Protein AF-A0A226E5Z2-F1 (afdb_monomer_lite)

Sequence (153 aa):
MYAKSVVVLAFAVFAVVTADDCSKKFKQDDTHIKVSDMCTKTLKISQNDLPQNESDFTKSYDDKCFAKCFMTEMKFLVDSKFDRDAIKKDIVDHVLDADVQKKMIDYTIKCLDDAEKTKITKDNECKVTAKFMYCTMVEEGKLELNCDPPKDE

InterPro domains:
  IPR006170 Pheromone/general odorant binding protein [PF01395] (30-137)
  IPR036728 Pheromone/general odorant binding protein superfamily [G3DSA:1.10.238.20] (25-143)
  IPR036728 Pheromone/general odorant binding protein superfamily [SSF47565] (30-144)

Secondary structure (DSSP, 8-state):
---------TT---S---S-GGGGGB---HHHHHHHHHHHHHHT--GGGS-SSHHHHTTTTTTS-HHHHHHHHTTSEETTEE-HHHHHHHHHHHB--HHHHHHHHHHHHHHHHHHHTSPP-TTTHHHHHHHHHHHHHHHHTT-----PPP---

pLDDT: mean 75.24, std 20.52, range [25.19, 96.12]

Foldseek 3Di:
DDDDDDLPDPLCQDDDDPDWPLCVQWDRDVPSNVQLVVLCVVLVHDPVLPDSDPVSLVPPQLPSLSLVSSCVSLVCADPQAGPLVSVLVVLVVTGRDPVVSVLLNVQLVVLNVVLVVDRGDPVRSSNSSSSSVNSSSVSVVPDPPVMPDPDDD

Organism: Folsomia candida (NCBI:txid158441)

Radius of gyration: 15.84 Å; chains: 1; bounding box: 34×41×38 Å

Structure (mmCIF, N/CA/C/O backbone):
data_AF-A0A226E5Z2-F1
#
_entry.id   AF-A0A226E5Z2-F1
#
loop_
_atom_site.group_PDB
_atom_site.id
_atom_site.type_symbol
_atom_site.label_atom_id
_atom_site.label_alt_id
_atom_site.label_comp_id
_atom_site.label_asym_id
_atom_site.label_entity_id
_atom_site.label_seq_id
_atom_site.pdbx_PDB_ins_code
_atom_site.Cartn_x
_atom_site.Cartn_y
_atom_site.Cartn_z
_atom_site.occupancy
_atom_site.B_iso_or_equiv
_atom_site.auth_seq_id
_atom_site.auth_comp_id
_atom_site.auth_asym_id
_atom_site.auth_atom_id
_atom_site.pd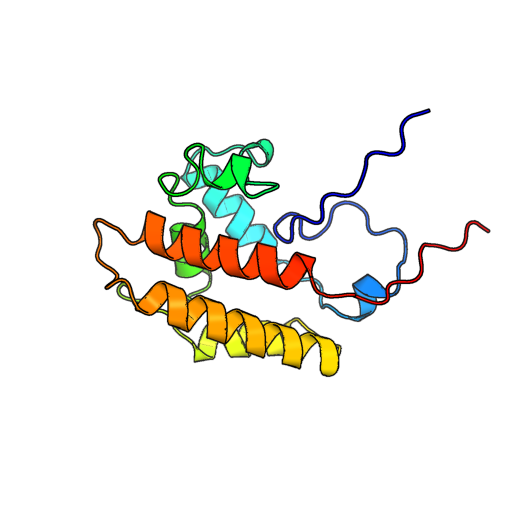bx_PDB_model_num
ATOM 1 N N . MET A 1 1 ? 20.621 28.938 -3.820 1.00 27.41 1 MET A N 1
ATOM 2 C CA . MET A 1 1 ? 19.148 29.000 -3.689 1.00 27.41 1 MET A CA 1
ATOM 3 C C . MET A 1 1 ? 18.640 27.567 -3.621 1.00 27.41 1 MET A C 1
ATOM 5 O O . MET A 1 1 ? 19.224 26.714 -4.269 1.00 27.41 1 MET A O 1
ATOM 9 N N . TYR A 1 2 ? 17.702 27.293 -2.716 1.00 25.19 2 TYR A N 1
ATOM 10 C CA . TYR A 1 2 ? 17.382 25.967 -2.173 1.00 25.19 2 TYR A CA 1
ATOM 11 C C . TYR A 1 2 ? 16.953 24.933 -3.231 1.00 25.19 2 TYR A C 1
ATOM 13 O O . TYR A 1 2 ? 15.887 25.066 -3.820 1.00 25.19 2 TYR A O 1
ATOM 21 N N . ALA A 1 3 ? 17.746 23.870 -3.399 1.00 26.42 3 ALA A N 1
ATOM 22 C CA . ALA A 1 3 ? 17.326 22.632 -4.050 1.00 26.42 3 ALA A CA 1
ATOM 23 C C . ALA A 1 3 ? 16.639 21.744 -2.999 1.00 26.42 3 ALA A C 1
ATOM 25 O O . ALA A 1 3 ? 17.300 21.063 -2.216 1.00 26.42 3 ALA A O 1
ATOM 26 N N . LYS A 1 4 ? 15.310 21.832 -2.911 1.00 26.84 4 LYS A N 1
ATOM 27 C CA . LYS A 1 4 ? 14.461 20.939 -2.108 1.00 26.84 4 LYS A CA 1
ATOM 28 C C . LYS A 1 4 ? 13.134 20.707 -2.829 1.00 26.84 4 LYS A C 1
ATOM 30 O O . LYS A 1 4 ? 12.134 21.314 -2.478 1.00 26.84 4 LYS A O 1
ATOM 35 N N . SER A 1 5 ? 13.176 19.831 -3.820 1.00 27.98 5 SER A N 1
ATOM 36 C CA . SER A 1 5 ? 12.058 19.106 -4.436 1.00 27.98 5 SER A CA 1
ATOM 37 C C . SER A 1 5 ? 12.753 17.885 -5.044 1.00 27.98 5 SER A C 1
ATOM 39 O O . SER A 1 5 ? 13.770 18.059 -5.700 1.00 27.98 5 SER A O 1
ATOM 41 N N . VAL A 1 6 ? 12.429 16.639 -4.729 1.00 27.62 6 VAL A N 1
ATOM 42 C CA . VAL A 1 6 ? 11.176 15.969 -5.062 1.00 27.62 6 VAL A CA 1
ATOM 43 C C . VAL A 1 6 ? 10.980 14.855 -4.033 1.00 27.62 6 VAL A C 1
ATOM 45 O O . VAL A 1 6 ? 11.774 13.919 -3.962 1.00 27.62 6 VAL A O 1
ATOM 48 N N . VAL A 1 7 ? 9.944 14.969 -3.206 1.00 28.30 7 VAL A N 1
ATOM 49 C CA . VAL A 1 7 ? 9.439 13.822 -2.451 1.00 28.30 7 VAL A CA 1
ATOM 50 C C . VAL A 1 7 ? 8.559 13.049 -3.422 1.00 28.30 7 VAL A C 1
ATOM 52 O O . VAL A 1 7 ? 7.498 13.530 -3.818 1.00 28.30 7 VAL A O 1
ATOM 55 N N . VAL A 1 8 ? 9.033 11.881 -3.846 1.00 29.83 8 VAL A N 1
ATOM 56 C CA . VAL A 1 8 ? 8.249 10.921 -4.623 1.00 29.83 8 VAL A CA 1
ATOM 57 C C . VAL A 1 8 ? 7.232 10.297 -3.671 1.00 29.83 8 VAL A C 1
ATOM 59 O O . VAL A 1 8 ? 7.457 9.259 -3.060 1.00 29.83 8 VAL A O 1
ATOM 62 N N . LEU A 1 9 ? 6.111 10.991 -3.499 1.00 33.41 9 LEU A N 1
ATOM 63 C CA . LEU A 1 9 ? 4.853 10.366 -3.134 1.00 33.41 9 LEU A CA 1
ATOM 64 C C . LEU A 1 9 ? 4.335 9.629 -4.367 1.00 33.41 9 LEU A C 1
ATOM 66 O O . LEU A 1 9 ? 3.773 10.261 -5.265 1.00 33.41 9 LEU A O 1
ATOM 70 N N . ALA A 1 10 ? 4.360 8.304 -4.363 1.00 37.38 10 ALA A N 1
ATOM 71 C CA . ALA A 1 10 ? 3.521 7.500 -5.255 1.00 37.38 10 ALA A CA 1
ATOM 72 C C . ALA A 1 10 ? 2.024 7.540 -4.851 1.00 37.38 10 ALA A C 1
ATOM 74 O O . ALA A 1 10 ? 1.299 6.560 -4.949 1.00 37.38 10 ALA A O 1
ATOM 75 N N . PHE A 1 11 ? 1.554 8.703 -4.386 1.00 40.09 11 PHE A N 1
ATOM 76 C CA . PHE A 1 11 ? 0.143 9.087 -4.277 1.00 40.09 11 PHE A CA 1
ATOM 77 C C . PHE A 1 11 ? -0.139 10.450 -4.937 1.00 40.09 11 PHE A C 1
ATOM 79 O O . PHE A 1 11 ? -1.277 10.914 -4.929 1.00 40.09 11 PHE A O 1
ATOM 86 N N . ALA A 1 12 ? 0.873 11.061 -5.567 1.00 32.69 12 ALA A N 1
ATOM 87 C CA . ALA A 1 12 ? 0.731 12.133 -6.544 1.00 32.69 12 ALA A CA 1
ATOM 88 C C . ALA A 1 12 ? 0.943 11.540 -7.943 1.00 32.69 12 ALA A C 1
ATOM 90 O O . ALA A 1 12 ? 1.967 11.742 -8.593 1.00 32.69 12 ALA A O 1
ATOM 91 N N . VAL A 1 13 ? -0.025 10.755 -8.403 1.00 40.22 13 VAL A N 1
ATOM 92 C CA . VAL A 1 13 ? -0.024 10.265 -9.778 1.00 40.22 13 VAL A CA 1
ATOM 93 C C . VAL A 1 13 ? -0.418 11.462 -10.664 1.00 40.22 13 VAL A C 1
ATOM 95 O O . VAL A 1 13 ? -1.586 11.808 -10.792 1.00 40.22 13 VAL A O 1
ATOM 98 N N . PHE A 1 14 ? 0.614 12.123 -11.203 1.00 46.78 14 PHE A N 1
ATOM 99 C CA . PHE A 1 14 ? 0.624 13.182 -12.227 1.00 46.78 14 PHE A CA 1
ATOM 100 C C . PHE A 1 14 ? 0.269 14.621 -11.809 1.00 46.78 14 PHE A C 1
ATOM 102 O O . PHE A 1 14 ? -0.797 15.145 -12.121 1.00 46.78 14 PHE A O 1
ATOM 109 N N . ALA A 1 15 ? 1.257 15.348 -11.283 1.00 32.88 15 ALA A N 1
ATOM 110 C CA . ALA A 1 15 ? 1.360 16.786 -11.534 1.00 32.88 15 ALA A CA 1
ATOM 111 C C . ALA A 1 15 ? 2.731 17.096 -12.156 1.00 32.88 15 ALA A C 1
ATOM 113 O O . ALA A 1 15 ? 3.740 17.164 -11.466 1.00 32.88 15 ALA A O 1
ATOM 114 N N . VAL A 1 16 ? 2.714 17.274 -13.482 1.00 36.47 16 VAL A N 1
ATOM 115 C CA . VAL A 1 16 ? 3.799 17.771 -14.348 1.00 36.47 16 VAL A CA 1
ATOM 116 C C . VAL A 1 16 ? 5.057 16.893 -14.375 1.00 36.47 16 VAL A C 1
ATOM 118 O O . VAL A 1 16 ? 6.094 17.237 -13.820 1.00 36.47 16 VAL A O 1
ATOM 121 N N . VAL A 1 17 ? 4.987 15.778 -15.109 1.00 40.84 17 VAL A N 1
ATOM 122 C CA . VAL A 1 17 ? 6.201 15.114 -15.602 1.00 40.84 17 VAL A CA 1
ATOM 123 C C . VAL A 1 17 ? 6.654 15.864 -16.850 1.00 40.84 17 VAL A C 1
ATOM 125 O O . VAL A 1 17 ? 6.067 15.721 -17.923 1.00 40.84 17 VAL A O 1
ATOM 128 N N . THR A 1 18 ? 7.682 16.694 -16.719 1.00 41.28 18 THR A N 1
ATOM 129 C CA . THR A 1 18 ? 8.471 17.115 -17.876 1.00 41.28 18 THR A CA 1
ATOM 130 C C . THR A 1 18 ? 9.214 15.883 -18.385 1.00 41.28 18 THR A C 1
ATOM 132 O O . THR A 1 18 ? 10.145 15.435 -17.740 1.00 41.28 18 THR A O 1
ATOM 135 N N . ALA A 1 19 ? 8.717 15.291 -19.474 1.00 44.78 19 ALA A N 1
ATOM 136 C CA . ALA A 1 19 ? 9.380 14.326 -20.359 1.00 44.78 19 ALA A CA 1
ATOM 137 C C . ALA A 1 19 ? 10.598 13.547 -19.788 1.00 44.78 19 ALA A C 1
ATOM 139 O O . ALA A 1 19 ? 11.704 13.710 -20.286 1.00 44.78 19 ALA A O 1
ATOM 140 N N . ASP A 1 20 ? 10.389 12.661 -18.806 1.00 52.12 20 ASP A N 1
ATOM 141 C CA . ASP A 1 20 ? 11.453 11.820 -18.227 1.00 52.12 20 ASP A CA 1
ATOM 142 C C . ASP A 1 20 ? 11.230 10.329 -18.521 1.00 52.12 20 ASP A C 1
ATOM 144 O O . ASP A 1 20 ? 10.096 9.835 -18.483 1.00 52.12 20 ASP A O 1
ATOM 148 N N . ASP A 1 21 ? 12.317 9.582 -18.756 1.00 57.28 21 ASP A N 1
ATOM 149 C CA . ASP A 1 21 ? 12.342 8.128 -19.015 1.00 57.28 21 ASP A CA 1
ATOM 150 C C . ASP A 1 21 ? 11.618 7.288 -17.942 1.00 57.28 21 ASP A C 1
ATOM 152 O O . ASP A 1 21 ? 11.172 6.173 -18.216 1.00 57.28 21 ASP A O 1
ATOM 156 N N . CYS A 1 22 ? 11.416 7.840 -16.743 1.00 61.16 22 CYS A N 1
ATOM 157 C CA . CYS A 1 22 ? 10.601 7.251 -15.678 1.00 61.16 22 CYS A CA 1
ATOM 158 C C . CYS A 1 22 ? 9.131 7.062 -16.098 1.00 61.16 22 CYS A C 1
ATOM 160 O O . CYS A 1 22 ? 8.548 6.010 -15.848 1.00 61.16 22 CYS A O 1
ATOM 162 N N . SER A 1 23 ? 8.540 8.034 -16.802 1.00 62.69 23 SER A N 1
ATOM 163 C CA . SER A 1 23 ? 7.147 7.948 -17.274 1.00 62.69 23 SER A CA 1
ATOM 164 C C . SER A 1 23 ? 6.918 6.823 -18.284 1.00 62.69 23 SER A C 1
ATOM 166 O O . SER A 1 23 ? 5.800 6.341 -18.412 1.00 62.69 23 SER A O 1
ATOM 168 N N . LYS A 1 24 ? 7.971 6.351 -18.967 1.00 66.62 24 LYS A N 1
ATOM 169 C CA . LYS A 1 24 ? 7.891 5.226 -19.913 1.00 66.62 24 LYS A CA 1
ATOM 170 C C . LYS A 1 24 ? 7.807 3.868 -19.217 1.00 66.62 24 LYS A C 1
ATOM 172 O O . LYS A 1 24 ? 7.453 2.884 -19.861 1.00 66.62 24 LYS A O 1
ATOM 177 N N . LYS A 1 25 ? 8.144 3.797 -17.926 1.00 69.88 25 LYS A N 1
ATOM 178 C CA . LYS A 1 25 ? 8.113 2.559 -17.133 1.00 69.88 25 LYS A CA 1
ATOM 179 C C . LYS A 1 25 ? 6.738 2.278 -16.529 1.00 69.88 25 LYS A C 1
ATOM 181 O O . LYS A 1 25 ? 6.519 1.170 -16.048 1.00 69.88 25 LYS A O 1
ATOM 186 N N . PHE A 1 26 ? 5.811 3.233 -16.599 1.00 73.81 26 PHE A N 1
ATOM 187 C CA . PHE A 1 26 ? 4.479 3.141 -16.007 1.00 73.81 26 PHE A CA 1
ATOM 188 C C . PHE A 1 26 ? 3.406 3.582 -17.002 1.00 73.81 26 PHE A C 1
ATOM 190 O O . PHE A 1 26 ? 3.635 4.451 -17.841 1.00 73.81 26 PHE A O 1
ATOM 197 N N . LYS A 1 27 ? 2.212 3.000 -16.916 1.00 75.50 27 LYS A N 1
ATOM 198 C CA . LYS A 1 27 ? 1.040 3.521 -17.625 1.00 75.50 27 LYS A CA 1
ATOM 199 C C . LYS A 1 27 ? 0.422 4.668 -16.836 1.00 75.50 27 LYS A C 1
ATOM 201 O O . LYS A 1 27 ? 0.491 4.704 -15.611 1.00 75.50 27 LYS A O 1
ATOM 206 N N . GLN A 1 28 ? -0.234 5.580 -17.547 1.00 72.88 28 GLN A N 1
ATOM 207 C CA . GLN A 1 28 ? -1.145 6.515 -16.902 1.00 72.88 28 GLN A CA 1
ATOM 208 C C . GLN A 1 28 ? -2.296 5.734 -16.261 1.00 72.88 28 GLN A C 1
ATOM 210 O O . GLN A 1 28 ? -2.948 4.931 -16.929 1.00 72.88 28 GLN A O 1
ATOM 215 N N . ASP A 1 29 ? -2.535 5.989 -14.977 1.00 72.56 29 ASP A N 1
ATOM 216 C CA . ASP A 1 29 ? -3.542 5.296 -14.184 1.00 72.56 29 ASP A CA 1
ATOM 217 C C . ASP A 1 29 ? -4.558 6.281 -13.599 1.00 72.56 29 ASP A C 1
ATOM 219 O O . ASP A 1 29 ? -4.496 6.718 -12.447 1.00 72.56 29 ASP A O 1
ATOM 223 N N . ASP A 1 30 ? -5.531 6.637 -14.432 1.00 77.50 30 ASP A N 1
ATOM 224 C CA . ASP A 1 30 ? -6.610 7.541 -14.040 1.00 77.50 30 ASP A CA 1
ATOM 225 C C . ASP A 1 30 ? -7.522 6.940 -12.959 1.00 77.50 30 ASP A C 1
ATOM 227 O O . ASP A 1 30 ? -8.274 7.673 -12.310 1.00 77.50 30 ASP A O 1
ATOM 231 N N . THR A 1 31 ? -7.506 5.616 -12.774 1.00 81.81 31 THR A N 1
ATOM 232 C CA . THR A 1 31 ? -8.341 4.939 -11.775 1.00 81.81 31 THR A CA 1
ATOM 233 C C . THR A 1 31 ? -7.791 5.202 -10.383 1.00 81.81 31 THR A C 1
ATOM 235 O O . THR A 1 31 ? -8.543 5.655 -9.518 1.00 81.81 31 THR A O 1
ATOM 238 N N . HIS A 1 32 ? -6.483 5.030 -10.190 1.00 81.81 32 HIS A N 1
ATOM 239 C CA . HIS A 1 32 ? -5.808 5.332 -8.928 1.00 81.81 32 HIS A CA 1
ATOM 240 C C . HIS A 1 32 ? -6.014 6.789 -8.505 1.00 81.81 32 HIS A C 1
ATOM 242 O O . HIS A 1 32 ? -6.345 7.053 -7.347 1.00 81.81 32 HIS A O 1
ATOM 248 N N . ILE A 1 33 ? -5.902 7.736 -9.444 1.00 80.19 33 ILE A N 1
ATOM 249 C CA . ILE A 1 33 ? -6.136 9.167 -9.180 1.00 80.19 33 ILE A CA 1
ATOM 250 C C . ILE A 1 33 ? -7.569 9.394 -8.697 1.00 80.19 33 ILE A C 1
ATOM 252 O O . ILE A 1 33 ? -7.792 10.009 -7.655 1.00 80.19 33 ILE A O 1
ATOM 256 N N . LYS A 1 34 ? -8.558 8.859 -9.424 1.00 84.81 34 LYS A N 1
ATOM 257 C CA . LYS A 1 34 ? -9.977 9.022 -9.078 1.00 84.81 34 LYS A CA 1
ATOM 258 C C . LYS A 1 34 ? -10.309 8.416 -7.721 1.00 84.81 34 LYS A C 1
ATOM 260 O O . LYS A 1 34 ? -11.056 9.027 -6.958 1.00 84.81 34 LYS A O 1
ATOM 265 N N . VAL A 1 35 ? -9.772 7.238 -7.416 1.00 86.69 35 VAL A N 1
ATOM 266 C CA . VAL A 1 35 ? -9.987 6.569 -6.128 1.00 86.69 35 VAL A CA 1
ATOM 267 C C . VAL A 1 35 ? -9.309 7.340 -4.995 1.00 86.69 35 VAL A C 1
ATOM 269 O O . VAL A 1 35 ? -9.930 7.563 -3.957 1.00 86.69 35 VAL A O 1
ATOM 272 N N . SER A 1 36 ? -8.087 7.833 -5.202 1.00 84.69 36 SER A N 1
ATOM 273 C CA . SER A 1 36 ? -7.391 8.696 -4.238 1.00 84.69 36 SER A CA 1
ATOM 274 C C . SER A 1 36 ? -8.198 9.966 -3.929 1.00 84.69 36 SER A C 1
ATOM 276 O O . SER A 1 36 ? -8.486 10.270 -2.766 1.00 84.69 36 SER A O 1
ATOM 278 N N . ASP A 1 37 ? -8.674 10.664 -4.961 1.00 85.69 37 ASP A N 1
ATOM 279 C CA . ASP A 1 37 ? -9.520 11.853 -4.818 1.00 85.69 37 ASP A CA 1
ATOM 280 C C . ASP A 1 37 ? -10.854 11.547 -4.128 1.00 85.69 37 ASP A C 1
ATOM 282 O O . ASP A 1 37 ? -11.353 12.341 -3.327 1.00 85.69 37 ASP A O 1
ATOM 286 N N . MET A 1 38 ? -11.455 10.395 -4.422 1.00 88.06 38 MET A N 1
ATOM 287 C CA . MET A 1 38 ? -12.681 9.951 -3.766 1.00 88.06 38 MET A CA 1
ATOM 288 C C . MET A 1 38 ? -12.450 9.714 -2.270 1.00 88.06 38 MET A C 1
ATOM 290 O O . MET A 1 38 ? -13.232 10.189 -1.441 1.00 88.06 38 MET A O 1
ATOM 294 N N . CYS A 1 39 ? -11.372 9.018 -1.912 1.00 88.56 39 CYS A N 1
ATOM 295 C CA . CYS A 1 39 ? -11.059 8.679 -0.530 1.00 88.56 39 CYS A CA 1
ATOM 296 C C . CYS A 1 39 ? -10.671 9.906 0.296 1.00 88.56 39 CYS A C 1
ATOM 298 O O . CYS A 1 39 ? -11.165 10.061 1.415 1.00 88.56 39 CYS A O 1
ATOM 300 N N . THR A 1 40 ? -9.869 10.824 -0.252 1.00 87.06 40 THR A N 1
ATOM 301 C CA . THR A 1 40 ? -9.544 12.095 0.423 1.00 87.06 40 THR A CA 1
ATOM 302 C C . THR A 1 40 ? -10.799 12.930 0.685 1.00 87.06 40 THR A C 1
ATOM 304 O O . THR A 1 40 ? -11.004 13.384 1.812 1.00 87.06 40 THR A O 1
ATOM 307 N N . LYS A 1 41 ? -11.703 13.059 -0.299 1.00 88.38 41 LYS A N 1
ATOM 308 C CA . LYS A 1 41 ? -12.987 13.768 -0.136 1.00 88.38 41 LYS A CA 1
ATOM 309 C C . LYS A 1 41 ? -13.897 13.106 0.895 1.00 88.38 41 LYS A C 1
ATOM 311 O O . LYS A 1 41 ? -14.434 13.794 1.762 1.00 88.38 41 LYS A O 1
ATOM 316 N N . THR A 1 42 ? -14.058 11.786 0.823 1.00 89.50 42 THR A N 1
ATOM 317 C CA . THR A 1 42 ? -14.934 11.019 1.727 1.00 89.50 42 THR A CA 1
ATOM 318 C C . THR A 1 42 ? -14.474 11.132 3.175 1.00 89.50 42 THR A C 1
ATOM 320 O O . THR A 1 42 ? -15.287 11.329 4.078 1.00 89.50 42 THR A O 1
ATOM 323 N N . LEU A 1 43 ? -13.162 11.069 3.395 1.00 87.62 43 LEU A N 1
ATOM 324 C CA . LEU A 1 43 ? -12.558 11.113 4.723 1.00 87.62 43 LEU A CA 1
ATOM 325 C C . LEU A 1 43 ? -12.233 12.540 5.188 1.00 87.62 43 LEU A C 1
ATOM 327 O O . LEU A 1 43 ? -11.788 12.724 6.318 1.00 87.62 43 LEU A O 1
ATOM 331 N N . LYS A 1 44 ? -12.484 13.553 4.344 1.00 88.00 44 LYS A N 1
ATOM 332 C CA . LYS A 1 44 ? -12.174 14.971 4.593 1.00 88.00 44 LYS A CA 1
ATOM 333 C C . LYS A 1 44 ? -10.701 15.196 4.958 1.00 88.00 44 LYS A C 1
ATOM 335 O O . LYS A 1 44 ? -10.387 15.981 5.851 1.00 88.00 44 LYS A O 1
ATOM 340 N N . ILE A 1 45 ? -9.812 14.493 4.262 1.00 81.06 45 ILE A N 1
ATOM 341 C CA . ILE A 1 45 ? -8.358 14.570 4.427 1.00 81.06 45 ILE A CA 1
ATOM 342 C C . ILE A 1 45 ? -7.803 15.487 3.338 1.00 81.06 45 ILE A C 1
ATOM 344 O O . ILE A 1 45 ? -8.203 15.381 2.177 1.00 81.06 45 ILE A O 1
ATOM 348 N N . SER A 1 46 ? -6.880 16.382 3.689 1.00 75.06 46 SER A N 1
ATOM 349 C CA . SER A 1 46 ? -6.146 17.158 2.688 1.00 75.06 46 SER A CA 1
ATOM 350 C C . SER A 1 46 ? -5.081 16.286 2.024 1.00 75.06 46 SER A C 1
ATOM 352 O O . SER A 1 46 ? -4.452 15.475 2.695 1.00 75.06 46 SER A O 1
ATOM 354 N N . GLN A 1 47 ? -4.787 16.482 0.736 1.00 67.31 47 GLN A N 1
ATOM 355 C CA . GLN A 1 47 ? -3.639 15.803 0.111 1.00 67.31 47 GLN A CA 1
ATOM 356 C C . GLN A 1 47 ? -2.315 16.112 0.837 1.00 67.31 47 GLN A C 1
ATOM 358 O O . GLN A 1 47 ? -1.430 15.265 0.896 1.00 67.31 47 GLN A O 1
ATOM 363 N N . ASN A 1 48 ? -2.215 17.282 1.478 1.00 66.94 48 ASN A N 1
ATOM 364 C CA . ASN A 1 48 ? -1.057 17.667 2.293 1.00 66.94 48 ASN A CA 1
ATOM 365 C C . ASN A 1 48 ? -0.923 16.854 3.591 1.00 66.94 48 ASN A C 1
ATOM 367 O O . ASN A 1 48 ? 0.119 16.905 4.237 1.00 66.94 48 ASN A O 1
ATOM 371 N N . ASP A 1 49 ? -1.971 16.130 3.985 1.00 68.69 49 ASP A N 1
ATOM 372 C CA . ASP A 1 49 ? -1.970 15.255 5.155 1.00 68.69 49 ASP A CA 1
ATOM 373 C C . ASP A 1 49 ? -1.550 13.816 4.817 1.00 68.69 49 ASP A C 1
ATOM 375 O O . ASP A 1 49 ? -1.511 12.967 5.715 1.00 68.69 49 ASP A O 1
ATOM 379 N N . LEU A 1 50 ? -1.297 13.517 3.537 1.00 68.62 50 LEU A N 1
ATOM 380 C CA . LEU A 1 50 ? -0.747 12.233 3.119 1.00 68.62 50 LEU A CA 1
ATOM 381 C C . LEU A 1 50 ? 0.728 12.161 3.553 1.00 68.62 50 LEU A C 1
ATOM 383 O O . LEU A 1 50 ? 1.476 13.125 3.355 1.00 68.62 50 LEU A O 1
ATOM 387 N N . PRO A 1 51 ? 1.164 11.046 4.158 1.00 66.19 51 PRO A N 1
ATOM 388 C CA . PRO A 1 51 ? 2.477 10.929 4.763 1.00 66.19 51 PRO A CA 1
ATOM 389 C C . PRO A 1 51 ? 3.549 10.976 3.682 1.00 66.19 51 PRO A C 1
ATOM 391 O O . PRO A 1 51 ? 3.533 10.187 2.746 1.00 66.19 51 PRO A O 1
ATOM 394 N N . GLN A 1 52 ? 4.498 11.892 3.843 1.00 66.31 52 GLN A N 1
ATOM 395 C CA . GLN A 1 52 ? 5.637 12.055 2.937 1.00 66.31 52 GLN A CA 1
ATOM 396 C C . GLN A 1 52 ? 6.833 11.191 3.356 1.00 66.31 52 GLN A C 1
ATOM 398 O O . GLN A 1 52 ? 7.780 11.004 2.599 1.00 66.31 52 GLN A O 1
ATOM 403 N N . ASN A 1 53 ? 6.842 10.755 4.617 1.00 63.56 53 ASN A N 1
ATOM 404 C CA . ASN A 1 53 ? 7.943 10.059 5.271 1.00 63.56 53 ASN A CA 1
ATOM 405 C C . ASN A 1 53 ? 7.444 9.277 6.506 1.00 63.56 53 ASN A C 1
ATOM 407 O O . ASN A 1 53 ? 6.276 9.357 6.893 1.00 63.56 53 ASN A O 1
ATOM 411 N N . GLU A 1 54 ? 8.358 8.553 7.158 1.00 63.81 54 GLU A N 1
ATOM 412 C CA . GLU A 1 54 ? 8.102 7.763 8.375 1.00 63.81 54 GLU A CA 1
ATOM 413 C C . GLU A 1 54 ? 7.522 8.567 9.543 1.00 63.81 54 GLU A C 1
ATOM 415 O O . GLU A 1 54 ? 6.636 8.105 10.272 1.00 63.81 54 GLU A O 1
ATOM 420 N N . SER A 1 55 ? 8.022 9.789 9.738 1.00 67.19 55 SER A N 1
ATOM 421 C CA . SER A 1 55 ? 7.595 10.645 10.842 1.00 67.19 55 SER A CA 1
ATOM 422 C C . SER A 1 55 ? 6.159 11.120 10.649 1.00 67.19 55 SER A C 1
ATOM 424 O O . SER A 1 55 ? 5.425 11.227 11.627 1.00 67.19 55 SER A O 1
ATOM 426 N N . ASP A 1 56 ? 5.740 11.367 9.409 1.00 66.62 56 ASP A N 1
ATOM 427 C CA . ASP A 1 56 ? 4.371 11.785 9.099 1.00 66.62 56 ASP A CA 1
ATOM 428 C C . ASP A 1 56 ? 3.390 10.620 9.246 1.00 66.62 56 ASP A C 1
ATOM 430 O O . ASP A 1 56 ? 2.288 10.792 9.768 1.00 66.62 56 ASP A O 1
ATOM 434 N N . PHE A 1 57 ? 3.817 9.411 8.871 1.00 65.19 57 PHE A N 1
ATOM 435 C CA . PHE A 1 57 ? 3.017 8.199 9.026 1.00 65.19 57 PHE A CA 1
ATOM 436 C C . PHE A 1 57 ? 2.675 7.906 10.498 1.00 65.19 57 PHE A C 1
ATOM 438 O O . PHE A 1 57 ? 1.527 7.620 10.843 1.00 65.19 57 PHE A O 1
ATOM 445 N N . THR A 1 58 ? 3.662 8.034 11.387 1.00 59.50 58 THR A N 1
ATOM 446 C CA . THR A 1 58 ? 3.538 7.730 12.827 1.00 59.50 58 THR A CA 1
ATOM 447 C C . THR A 1 58 ? 2.804 8.806 13.640 1.00 59.50 58 THR A C 1
ATOM 449 O O . THR A 1 58 ? 2.462 8.570 14.798 1.00 59.50 58 THR A O 1
ATOM 452 N N . LYS A 1 59 ? 2.516 9.973 13.048 1.00 62.75 59 LYS A N 1
ATOM 453 C CA . LYS A 1 59 ? 1.890 11.138 13.701 1.00 62.75 59 LYS A CA 1
ATOM 454 C C . LYS A 1 59 ? 0.364 11.236 13.548 1.00 62.75 59 LYS A C 1
ATOM 456 O O . LYS A 1 59 ? -0.159 12.330 13.752 1.00 62.75 59 LYS A O 1
ATOM 461 N N . SER A 1 60 ? -0.349 10.132 13.279 1.00 59.66 60 SER A N 1
ATOM 462 C CA . SER A 1 60 ? -1.830 9.998 13.141 1.00 59.66 60 SER A CA 1
ATOM 463 C C . SER A 1 60 ? -2.352 9.749 11.715 1.00 59.66 60 SER A C 1
ATOM 465 O O . SER A 1 60 ? -3.462 10.174 11.387 1.00 59.66 60 SER A O 1
ATOM 467 N N . TYR A 1 61 ? -1.588 9.094 10.834 1.00 62.41 61 TYR A N 1
ATOM 468 C CA . TYR A 1 61 ? -2.104 8.689 9.518 1.00 62.41 61 TYR A CA 1
ATOM 469 C C . TYR A 1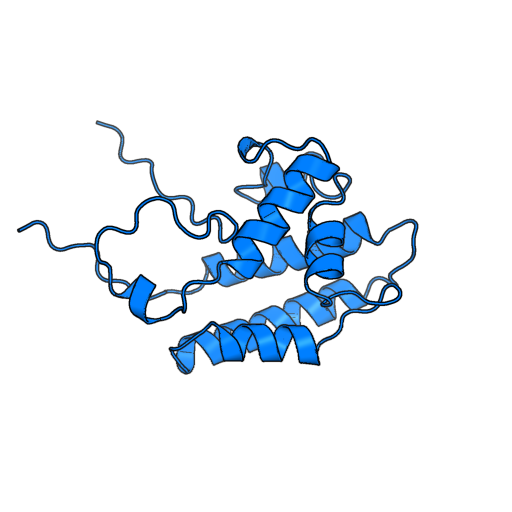 61 ? -2.747 7.292 9.521 1.00 62.41 61 TYR A C 1
ATOM 471 O O . TYR A 1 61 ? -3.678 7.038 8.755 1.00 62.41 61 TYR A O 1
ATOM 479 N N . ASP A 1 62 ? -2.308 6.399 10.409 1.00 61.38 62 ASP A N 1
ATOM 480 C CA . ASP A 1 62 ? -2.827 5.032 10.521 1.00 61.38 62 ASP A CA 1
ATOM 481 C C . ASP A 1 62 ? -4.316 4.964 10.894 1.00 61.38 62 ASP A C 1
ATOM 483 O O . ASP A 1 62 ? -5.023 4.053 10.459 1.00 61.38 62 ASP A O 1
ATOM 487 N N . ASP A 1 63 ? -4.810 5.981 11.596 1.00 61.50 63 ASP A N 1
ATOM 488 C CA . ASP A 1 63 ? -6.206 6.078 12.031 1.00 61.50 63 ASP A CA 1
ATOM 489 C C . ASP A 1 63 ? -7.109 6.863 11.063 1.00 61.50 63 ASP A C 1
ATOM 491 O O . ASP A 1 63 ? -8.327 6.902 11.232 1.00 61.50 63 ASP A O 1
ATOM 495 N N . LYS A 1 64 ? -6.552 7.466 10.003 1.00 74.12 64 LYS A N 1
ATOM 496 C CA . LYS A 1 64 ? -7.336 8.241 9.022 1.00 74.12 64 LYS A CA 1
ATOM 497 C C . LYS A 1 64 ? -8.089 7.372 8.013 1.00 74.12 64 LYS A C 1
ATOM 499 O O . LYS A 1 64 ? -8.875 7.896 7.232 1.00 74.12 64 LYS A O 1
ATOM 504 N N . CYS A 1 65 ? -7.862 6.057 8.003 1.00 88.12 65 CYS A N 1
ATOM 505 C CA . CYS A 1 65 ? -8.544 5.086 7.139 1.00 88.12 65 CYS A CA 1
ATOM 506 C C . CYS A 1 65 ? -8.421 5.322 5.619 1.00 88.12 65 CYS A C 1
ATOM 508 O O . CYS A 1 65 ? -9.089 4.627 4.851 1.00 88.12 65 CYS A O 1
ATOM 510 N N . PHE A 1 66 ? -7.550 6.232 5.158 1.00 88.31 66 PHE A N 1
ATOM 511 C CA . PHE A 1 66 ? -7.334 6.472 3.725 1.00 88.31 66 PHE A CA 1
ATOM 512 C C . PHE A 1 66 ? -6.874 5.205 3.014 1.00 88.31 66 PHE A C 1
ATOM 514 O O . PHE A 1 66 ? -7.473 4.813 2.017 1.00 88.31 66 PHE A O 1
ATOM 521 N N . ALA A 1 67 ? -5.877 4.518 3.576 1.00 88.81 67 ALA A N 1
ATOM 522 C CA . ALA A 1 67 ? -5.376 3.278 3.004 1.00 88.81 67 ALA A CA 1
ATOM 523 C C . ALA A 1 67 ? -6.453 2.203 2.896 1.00 88.81 67 ALA A C 1
ATOM 525 O O . ALA A 1 67 ? -6.574 1.559 1.859 1.00 88.81 67 ALA A O 1
ATOM 526 N N . LYS A 1 68 ? -7.299 2.065 3.918 1.00 92.31 68 LYS A N 1
ATOM 527 C CA . LYS A 1 68 ? -8.423 1.133 3.870 1.00 92.31 68 LYS A CA 1
ATOM 528 C C . LYS A 1 68 ? -9.429 1.511 2.788 1.00 92.31 68 LYS A C 1
ATOM 530 O O . LYS A 1 68 ? -9.870 0.627 2.060 1.00 92.31 68 LYS A O 1
ATOM 535 N N . CYS A 1 69 ? -9.785 2.792 2.674 1.00 92.00 69 CYS A N 1
ATOM 536 C CA . CYS A 1 69 ? -10.674 3.273 1.617 1.00 92.00 69 CYS A CA 1
ATOM 537 C C . CYS A 1 69 ? -10.100 2.929 0.240 1.00 92.00 69 CYS A C 1
ATOM 539 O O . CYS A 1 69 ? -10.741 2.220 -0.528 1.00 92.00 69 CYS A O 1
ATOM 541 N N . PHE A 1 70 ? -8.852 3.323 -0.008 1.00 91.25 70 PHE A N 1
ATOM 542 C CA . PHE A 1 70 ? -8.170 3.097 -1.274 1.00 91.25 70 PHE A CA 1
ATOM 543 C C . PHE A 1 70 ? -8.139 1.609 -1.650 1.00 91.25 70 PHE A C 1
ATOM 545 O O . PHE A 1 70 ? -8.586 1.224 -2.726 1.00 91.25 70 PHE A O 1
ATOM 552 N N . MET A 1 71 ? -7.694 0.753 -0.726 1.00 92.81 71 MET A N 1
ATOM 553 C CA . MET A 1 71 ? -7.602 -0.693 -0.952 1.00 92.81 71 MET A CA 1
ATOM 554 C C . MET A 1 71 ? -8.976 -1.337 -1.172 1.00 92.81 71 MET A C 1
ATOM 556 O O . MET A 1 71 ? -9.087 -2.286 -1.940 1.00 92.81 71 MET A O 1
ATOM 560 N N . THR A 1 72 ? -10.030 -0.836 -0.524 1.00 94.56 72 THR A N 1
ATOM 561 C CA . THR A 1 72 ? -11.395 -1.356 -0.713 1.00 94.56 72 THR A CA 1
ATOM 562 C C . THR A 1 72 ? -11.936 -0.982 -2.093 1.00 94.56 72 THR A C 1
ATOM 564 O O . THR A 1 72 ? -12.439 -1.845 -2.808 1.00 94.56 72 THR A O 1
ATOM 567 N N . GLU A 1 73 ? -11.790 0.281 -2.497 1.00 94.25 73 GLU A N 1
ATOM 568 C CA . GLU A 1 73 ? -12.276 0.782 -3.791 1.00 94.25 73 GLU A CA 1
ATOM 569 C C . GLU A 1 73 ? -11.516 0.164 -4.975 1.00 94.25 73 GLU A C 1
ATOM 571 O O . GLU A 1 73 ? -12.116 -0.177 -5.995 1.00 94.25 73 GLU A O 1
ATOM 576 N N . MET A 1 74 ? -10.214 -0.085 -4.809 1.00 89.94 74 MET A N 1
ATOM 577 C CA . MET A 1 74 ? -9.397 -0.832 -5.773 1.00 89.94 74 MET A CA 1
ATOM 578 C C . MET A 1 74 ? -9.640 -2.349 -5.737 1.00 89.94 74 MET A C 1
ATOM 580 O O . MET A 1 74 ? -9.094 -3.080 -6.559 1.00 89.94 74 MET A O 1
ATOM 584 N N . LYS A 1 75 ? -10.471 -2.842 -4.806 1.00 94.88 75 LYS A N 1
ATOM 585 C CA . LYS A 1 75 ? -10.738 -4.273 -4.555 1.00 94.88 75 LYS A CA 1
ATOM 586 C C . LYS A 1 75 ? -9.505 -5.082 -4.143 1.00 94.88 75 LYS A C 1
ATOM 588 O O . LYS A 1 75 ? -9.489 -6.300 -4.264 1.00 94.88 75 LYS A O 1
ATOM 593 N N . PHE A 1 76 ? -8.493 -4.414 -3.607 1.00 94.25 76 PHE A N 1
ATOM 594 C CA . PHE A 1 76 ? -7.317 -5.033 -2.998 1.00 94.25 76 PHE A CA 1
ATOM 595 C C . PHE A 1 76 ? -7.591 -5.526 -1.580 1.00 94.25 76 PHE A C 1
ATOM 597 O O . PHE A 1 76 ? -6.842 -6.351 -1.070 1.00 94.25 76 PHE A O 1
ATOM 604 N N . LEU A 1 77 ? -8.649 -5.031 -0.935 1.00 95.25 77 LEU A N 1
ATOM 605 C CA . LEU A 1 77 ? -9.130 -5.506 0.356 1.00 95.25 77 LEU A CA 1
ATOM 606 C C . LEU A 1 77 ? -10.619 -5.856 0.252 1.00 95.25 77 LEU A C 1
ATOM 608 O O . LEU A 1 77 ? -11.453 -4.973 0.061 1.00 95.25 77 LEU A O 1
ATOM 612 N N . VAL A 1 78 ? -10.957 -7.133 0.428 1.00 94.00 78 VAL A N 1
ATOM 613 C CA . VAL A 1 78 ? -12.337 -7.645 0.400 1.00 94.00 78 VAL A CA 1
ATOM 614 C C . VAL A 1 78 ? -12.575 -8.470 1.657 1.00 94.00 78 VAL A C 1
ATOM 616 O O . VAL A 1 78 ? -11.762 -9.321 2.005 1.00 94.00 78 VAL A O 1
ATOM 619 N N . ASP A 1 79 ? -13.662 -8.193 2.380 1.00 92.44 79 ASP A N 1
ATOM 620 C CA . ASP A 1 79 ? -14.004 -8.877 3.638 1.00 92.44 79 ASP A CA 1
ATOM 621 C C . ASP A 1 79 ? -12.834 -8.946 4.640 1.00 92.44 79 ASP A C 1
ATOM 623 O O . ASP A 1 79 ? -12.565 -9.979 5.260 1.00 92.44 79 ASP A O 1
ATOM 627 N N . SER A 1 80 ? -12.117 -7.823 4.778 1.00 91.94 80 SER A N 1
ATOM 628 C CA . SER A 1 80 ? -10.925 -7.690 5.627 1.00 91.94 80 SER A CA 1
ATOM 629 C C . SER A 1 80 ? -9.805 -8.683 5.269 1.00 91.94 80 SER A C 1
ATOM 631 O O . SER A 1 80 ? -9.054 -9.121 6.138 1.00 91.94 80 SER A O 1
ATOM 633 N N . LYS A 1 81 ? -9.671 -9.051 3.993 1.00 94.50 81 LYS A N 1
ATOM 634 C CA . LYS A 1 81 ? -8.566 -9.863 3.470 1.00 94.50 81 LYS A CA 1
ATOM 635 C C . LYS A 1 81 ? -7.960 -9.193 2.252 1.00 94.50 81 LYS A C 1
ATOM 637 O O . LYS A 1 81 ? -8.695 -8.662 1.421 1.00 94.50 81 LYS A O 1
ATOM 642 N N . PHE A 1 82 ? -6.635 -9.220 2.153 1.00 95.00 82 PHE A N 1
ATOM 643 C CA . PHE A 1 82 ? -5.965 -8.726 0.962 1.00 95.00 82 PHE A CA 1
ATOM 644 C C . PHE A 1 82 ? -6.182 -9.690 -0.206 1.00 95.00 82 PHE A C 1
ATOM 646 O O . PHE A 1 82 ? -5.973 -10.898 -0.077 1.00 95.00 82 PHE A O 1
ATOM 653 N N . ASP A 1 83 ? -6.581 -9.148 -1.349 1.00 96.12 83 ASP A N 1
ATOM 654 C CA . ASP A 1 83 ? -6.616 -9.871 -2.612 1.00 96.12 83 ASP A CA 1
ATOM 655 C C . ASP A 1 83 ? -5.244 -9.740 -3.284 1.00 96.12 83 ASP A C 1
ATOM 657 O O . ASP A 1 83 ? -4.949 -8.791 -4.016 1.00 96.12 83 ASP A O 1
ATOM 661 N N . ARG A 1 84 ? -4.368 -10.698 -2.969 1.00 94.94 84 ARG A N 1
ATOM 662 C CA . ARG A 1 84 ? -2.987 -10.736 -3.468 1.00 94.94 84 ARG A CA 1
ATOM 663 C C . ARG A 1 84 ? -2.925 -10.796 -4.992 1.00 94.94 84 ARG A C 1
ATOM 665 O O . ARG A 1 84 ? -2.021 -10.207 -5.585 1.00 94.94 84 ARG A O 1
ATOM 672 N N . ASP A 1 85 ? -3.870 -11.496 -5.615 1.00 94.81 85 ASP A N 1
ATOM 673 C CA . ASP A 1 85 ? -3.910 -11.653 -7.064 1.00 94.81 85 ASP A CA 1
ATOM 674 C C . ASP A 1 85 ? -4.348 -10.352 -7.733 1.00 94.81 85 ASP A C 1
ATOM 676 O O . ASP A 1 85 ? -3.731 -9.952 -8.722 1.00 94.81 85 ASP A O 1
ATOM 680 N N . ALA A 1 86 ? -5.334 -9.647 -7.169 1.00 94.06 86 ALA A N 1
ATOM 681 C CA . ALA A 1 86 ? -5.733 -8.323 -7.644 1.00 94.06 86 ALA A CA 1
ATOM 682 C C . ALA A 1 86 ? -4.581 -7.313 -7.548 1.00 94.06 86 ALA A C 1
ATOM 684 O O . ALA A 1 86 ? -4.295 -6.632 -8.529 1.00 94.06 86 ALA A O 1
ATOM 685 N N . ILE A 1 87 ? -3.868 -7.274 -6.418 1.00 92.56 87 ILE A N 1
ATOM 686 C CA . ILE A 1 87 ? -2.711 -6.383 -6.220 1.00 92.56 87 ILE A CA 1
ATOM 687 C C . ILE A 1 87 ? -1.595 -6.705 -7.221 1.00 92.56 87 ILE A C 1
ATOM 689 O O . ILE A 1 87 ? -1.054 -5.820 -7.878 1.00 92.56 87 ILE A O 1
ATOM 693 N N . LYS A 1 88 ? -1.244 -7.985 -7.378 1.00 91.31 88 LYS A N 1
ATOM 694 C CA . LYS A 1 88 ? -0.204 -8.393 -8.330 1.00 91.31 88 LYS A CA 1
ATOM 695 C C . LYS A 1 88 ? -0.603 -8.072 -9.767 1.00 91.31 88 LYS A C 1
ATOM 697 O O . LYS A 1 88 ? 0.234 -7.622 -10.548 1.00 91.31 88 LYS A O 1
ATOM 702 N N . LYS A 1 89 ? -1.861 -8.331 -10.124 1.00 92.12 89 LYS A N 1
ATOM 703 C CA . LYS A 1 89 ? -2.408 -8.019 -11.444 1.00 92.12 89 LYS A CA 1
ATOM 704 C C . LYS A 1 89 ? -2.348 -6.522 -11.720 1.00 92.12 89 LYS A C 1
ATOM 706 O O . LYS A 1 89 ? -1.966 -6.147 -12.819 1.00 92.12 89 LYS A O 1
ATOM 711 N N . ASP A 1 90 ? -2.656 -5.697 -10.732 1.00 89.44 90 ASP A N 1
ATOM 712 C CA . ASP A 1 90 ? -2.586 -4.249 -10.864 1.00 89.44 90 ASP A CA 1
ATOM 713 C C . ASP A 1 90 ? -1.166 -3.753 -11.178 1.00 89.44 90 ASP A C 1
ATOM 715 O O . ASP A 1 90 ? -0.969 -3.027 -12.153 1.00 89.44 90 ASP A O 1
ATOM 719 N N . ILE A 1 91 ? -0.158 -4.259 -10.457 1.00 89.31 91 ILE A N 1
ATOM 720 C CA . ILE A 1 91 ? 1.256 -3.975 -10.754 1.00 89.31 91 ILE A CA 1
ATOM 721 C C . ILE A 1 91 ? 1.596 -4.398 -12.190 1.00 89.31 91 ILE A C 1
ATOM 723 O O . ILE A 1 91 ? 2.273 -3.677 -12.915 1.00 89.31 91 ILE A O 1
ATOM 727 N N . VAL A 1 92 ? 1.121 -5.565 -12.632 1.00 89.06 92 VAL A N 1
ATOM 728 C CA . VAL A 1 92 ? 1.367 -6.057 -13.997 1.00 89.06 92 VAL A CA 1
ATOM 729 C C . VAL A 1 92 ? 0.694 -5.201 -15.062 1.00 89.06 92 VAL A C 1
ATOM 731 O O . VAL A 1 92 ? 1.258 -4.996 -16.137 1.00 89.06 92 VAL A O 1
ATOM 734 N N . ASP A 1 93 ? -0.506 -4.712 -14.783 1.00 87.25 93 ASP A N 1
ATOM 735 C CA . ASP A 1 93 ? -1.279 -3.937 -15.739 1.00 87.25 93 ASP A CA 1
ATOM 736 C C . ASP A 1 93 ? -0.720 -2.510 -15.885 1.00 87.25 93 ASP A C 1
ATOM 738 O O . ASP A 1 93 ? -0.832 -1.948 -16.982 1.00 87.25 93 ASP A O 1
ATOM 742 N N . HIS A 1 94 ? -0.057 -1.961 -14.858 1.00 84.31 94 HIS A N 1
ATOM 743 C CA . HIS A 1 94 ? 0.407 -0.566 -14.827 1.00 84.31 94 HIS A CA 1
ATOM 744 C C . HIS A 1 94 ? 1.926 -0.367 -14.889 1.00 84.31 94 HIS A C 1
ATOM 746 O O . HIS A 1 94 ? 2.362 0.722 -15.262 1.00 84.31 94 HIS A O 1
ATOM 752 N N . VAL A 1 95 ? 2.742 -1.387 -14.617 1.00 83.38 95 VAL A N 1
ATOM 753 C CA . VAL A 1 95 ? 4.209 -1.307 -14.723 1.00 83.38 95 VAL A CA 1
ATOM 754 C C . VAL A 1 95 ? 4.672 -1.978 -16.013 1.00 83.38 95 VAL A C 1
ATOM 756 O O . VAL A 1 95 ? 4.457 -3.167 -16.230 1.00 83.38 95 VAL A O 1
ATOM 759 N N . LEU A 1 96 ? 5.298 -1.196 -16.890 1.00 82.94 96 LEU A N 1
ATOM 760 C CA . LEU A 1 96 ? 5.722 -1.612 -18.231 1.00 82.94 96 LEU A CA 1
ATOM 761 C C . L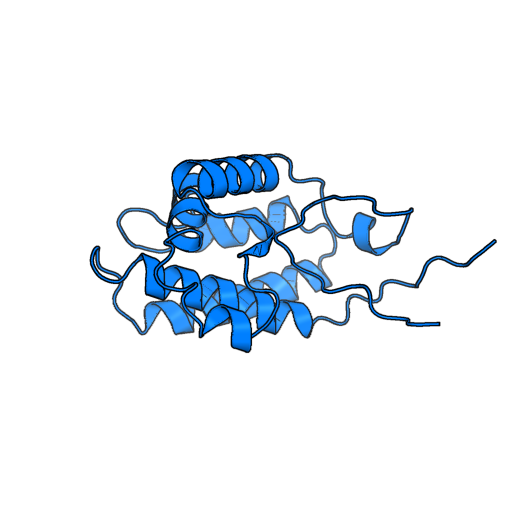EU A 1 96 ? 7.115 -2.246 -18.247 1.00 82.94 96 LEU A C 1
ATOM 763 O O . LEU A 1 96 ? 7.405 -3.091 -19.093 1.00 82.94 96 LEU A O 1
ATOM 767 N N . ASP A 1 97 ? 7.985 -1.817 -17.337 1.00 85.38 97 ASP A N 1
ATOM 768 C CA . ASP A 1 97 ? 9.347 -2.328 -17.220 1.00 85.38 97 ASP A CA 1
ATOM 769 C C . ASP A 1 97 ? 9.358 -3.621 -16.396 1.00 85.38 97 ASP A C 1
ATOM 771 O O . ASP A 1 97 ? 8.957 -3.625 -15.234 1.00 85.38 97 ASP A O 1
ATOM 775 N N . ALA A 1 98 ? 9.819 -4.723 -16.993 1.00 86.94 98 ALA A N 1
ATOM 776 C CA . ALA A 1 98 ? 9.774 -6.047 -16.373 1.00 86.94 98 ALA A CA 1
ATOM 777 C C . ALA A 1 98 ? 10.655 -6.170 -15.114 1.00 86.94 98 ALA A C 1
ATOM 779 O O . ALA A 1 98 ? 10.294 -6.888 -14.175 1.00 86.94 98 ALA A O 1
ATOM 780 N N . ASP A 1 99 ? 11.791 -5.469 -15.065 1.00 87.31 99 ASP A N 1
ATOM 781 C CA . ASP A 1 99 ? 12.688 -5.499 -13.908 1.00 87.31 99 ASP A CA 1
ATOM 782 C C . ASP A 1 99 ? 12.099 -4.688 -12.753 1.00 87.31 99 ASP A C 1
ATOM 784 O O . ASP A 1 99 ? 12.136 -5.128 -11.599 1.00 87.31 99 ASP A O 1
ATOM 788 N N . VAL A 1 100 ? 11.506 -3.529 -13.050 1.00 84.75 100 VAL A N 1
ATOM 789 C CA . VAL A 1 100 ? 10.767 -2.729 -12.062 1.00 84.75 100 VAL A CA 1
ATOM 790 C C . VAL A 1 100 ? 9.545 -3.493 -11.571 1.00 84.75 100 VAL A C 1
ATOM 792 O O . VAL A 1 100 ? 9.367 -3.633 -10.365 1.00 84.75 100 VAL A O 1
ATOM 795 N N . GLN A 1 101 ? 8.756 -4.067 -12.475 1.00 86.44 101 GLN A N 1
ATOM 796 C CA . GLN A 1 101 ? 7.576 -4.867 -12.159 1.00 86.44 101 GLN A CA 1
ATOM 797 C C . GLN A 1 101 ? 7.915 -6.015 -11.205 1.00 86.44 101 GLN A C 1
ATOM 799 O O . GLN A 1 101 ? 7.234 -6.200 -10.197 1.00 86.44 101 GLN A O 1
ATOM 804 N N . LYS A 1 102 ? 8.989 -6.7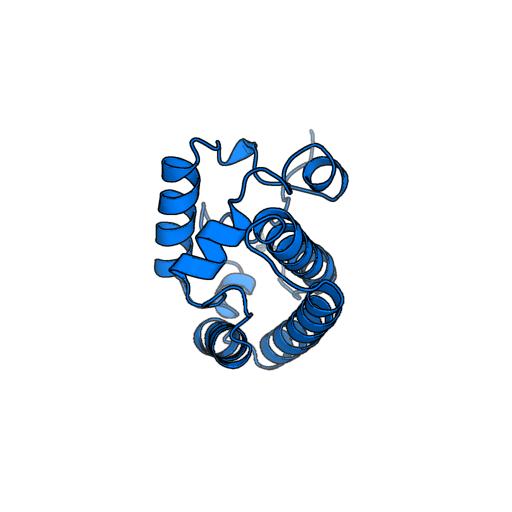67 -11.480 1.00 90.38 102 LYS A N 1
ATOM 805 C CA . LYS A 1 102 ? 9.444 -7.850 -10.601 1.00 90.38 102 LYS A CA 1
ATOM 806 C C . LYS A 1 102 ? 9.792 -7.331 -9.207 1.00 90.38 102 LYS A C 1
ATOM 808 O O . LYS A 1 102 ? 9.301 -7.879 -8.225 1.00 90.38 102 LYS A O 1
ATOM 813 N N . LYS A 1 103 ? 10.588 -6.261 -9.112 1.00 89.81 103 LYS A N 1
ATOM 814 C CA . LYS A 1 103 ? 10.957 -5.664 -7.818 1.00 89.81 103 LYS A CA 1
ATOM 815 C C . LYS A 1 103 ? 9.729 -5.158 -7.056 1.00 89.81 103 LYS A C 1
ATOM 817 O O . LYS A 1 103 ? 9.649 -5.371 -5.848 1.00 89.81 103 LYS A O 1
ATOM 822 N N . MET A 1 104 ? 8.774 -4.544 -7.759 1.00 89.62 104 MET A N 1
ATOM 823 C CA . MET A 1 104 ? 7.513 -4.077 -7.183 1.00 89.62 104 MET A CA 1
ATOM 824 C C . MET A 1 104 ? 6.670 -5.215 -6.629 1.00 89.62 104 MET A C 1
ATOM 826 O O . MET A 1 104 ? 6.198 -5.126 -5.496 1.00 89.62 104 MET A O 1
ATOM 830 N N . ILE A 1 105 ? 6.538 -6.316 -7.369 1.00 90.69 105 ILE A N 1
ATOM 831 C CA . ILE A 1 105 ? 5.864 -7.521 -6.877 1.00 90.69 105 ILE A CA 1
ATOM 832 C C . ILE A 1 105 ? 6.589 -8.063 -5.641 1.00 90.69 105 ILE A C 1
ATOM 834 O O . ILE A 1 105 ? 5.941 -8.308 -4.626 1.00 90.69 105 ILE A O 1
ATOM 838 N N . ASP A 1 106 ? 7.914 -8.206 -5.691 1.00 93.56 106 ASP A N 1
ATOM 839 C CA . ASP A 1 106 ? 8.703 -8.794 -4.604 1.00 93.56 106 ASP A CA 1
ATOM 840 C C . ASP A 1 106 ? 8.542 -8.011 -3.290 1.00 93.56 106 ASP A C 1
ATOM 842 O O . ASP A 1 106 ? 8.225 -8.604 -2.251 1.00 93.56 106 ASP A O 1
ATOM 846 N N . TYR A 1 107 ? 8.693 -6.679 -3.309 1.00 91.56 107 TYR A N 1
ATOM 847 C CA . TYR A 1 107 ? 8.507 -5.897 -2.084 1.00 91.56 107 TYR A CA 1
ATOM 848 C C . TYR A 1 107 ? 7.040 -5.810 -1.661 1.00 91.56 107 TYR A C 1
ATOM 850 O O . TYR A 1 107 ? 6.758 -5.779 -0.463 1.00 91.56 107 TYR A O 1
ATOM 858 N N . THR A 1 108 ? 6.092 -5.797 -2.602 1.00 92.69 108 THR A N 1
ATOM 859 C CA . THR A 1 108 ? 4.665 -5.718 -2.260 1.00 92.69 108 THR A CA 1
ATOM 860 C C . THR A 1 108 ? 4.220 -6.989 -1.551 1.00 92.69 108 THR A C 1
ATOM 862 O O . THR A 1 108 ? 3.544 -6.912 -0.527 1.00 92.69 108 THR A O 1
ATOM 865 N N . ILE A 1 109 ? 4.661 -8.159 -2.024 1.00 94.00 109 ILE A N 1
ATOM 866 C CA . ILE A 1 109 ? 4.410 -9.441 -1.355 1.00 94.00 109 ILE A CA 1
ATOM 867 C C . ILE A 1 109 ? 5.051 -9.468 0.032 1.00 94.00 109 ILE A C 1
ATOM 869 O O . ILE A 1 109 ? 4.382 -9.839 0.993 1.00 94.00 109 ILE A O 1
ATOM 873 N N . LYS A 1 110 ? 6.295 -8.999 0.174 1.00 95.00 110 LYS A N 1
ATOM 874 C CA . LYS A 1 110 ? 6.947 -8.873 1.486 1.00 95.00 110 LYS A CA 1
ATOM 875 C C . LYS A 1 110 ? 6.129 -8.000 2.450 1.00 95.00 110 LYS A C 1
ATOM 877 O O . LYS A 1 110 ? 5.935 -8.373 3.605 1.00 95.00 110 LYS A O 1
ATOM 882 N N . CYS A 1 111 ? 5.634 -6.855 1.986 1.00 93.56 111 CYS A N 1
ATOM 883 C CA . CYS A 1 111 ? 4.815 -5.955 2.795 1.00 93.56 111 CYS A CA 1
ATOM 884 C C . CYS A 1 111 ? 3.442 -6.551 3.140 1.00 93.56 111 CYS A C 1
ATOM 886 O O . CYS A 1 111 ? 2.946 -6.333 4.246 1.00 93.56 111 CYS A O 1
ATOM 888 N N . LEU A 1 112 ? 2.837 -7.320 2.228 1.00 94.31 112 LEU A N 1
ATOM 889 C CA . LEU A 1 112 ? 1.608 -8.075 2.489 1.00 94.31 112 LEU A CA 1
ATOM 890 C C . LEU A 1 112 ? 1.828 -9.136 3.565 1.00 94.31 112 LEU A C 1
ATOM 892 O O . LEU A 1 112 ? 1.056 -9.197 4.518 1.00 94.31 112 LEU A O 1
ATOM 896 N N . ASP A 1 113 ? 2.899 -9.924 3.453 1.00 95.12 113 ASP A N 1
ATOM 897 C CA . ASP A 1 113 ? 3.256 -10.942 4.444 1.00 95.12 113 ASP A CA 1
ATOM 898 C C . ASP A 1 113 ? 3.434 -10.320 5.836 1.00 95.12 113 ASP A C 1
ATOM 900 O O . ASP A 1 113 ? 2.954 -10.864 6.832 1.00 95.12 113 ASP A O 1
ATOM 904 N N . ASP A 1 114 ? 4.079 -9.155 5.921 1.00 93.75 114 ASP A N 1
ATOM 905 C CA . ASP A 1 114 ? 4.241 -8.422 7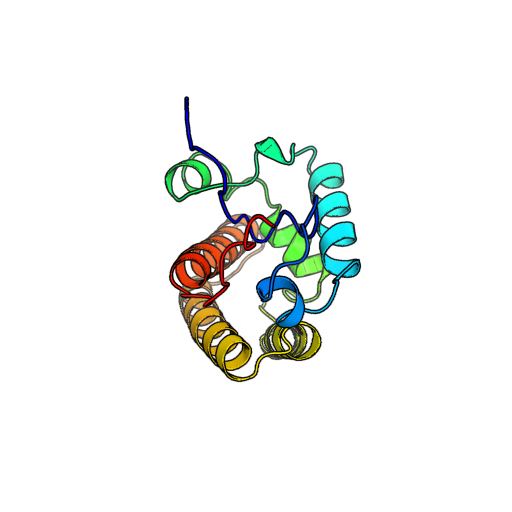.178 1.00 93.75 114 ASP A CA 1
ATOM 906 C C . ASP A 1 114 ? 2.916 -7.871 7.724 1.00 93.75 114 ASP A C 1
ATOM 908 O O . ASP A 1 114 ? 2.673 -7.943 8.933 1.00 93.75 114 ASP A O 1
ATOM 912 N N . ALA A 1 115 ? 2.041 -7.350 6.862 1.00 91.19 115 ALA A N 1
ATOM 913 C CA . ALA A 1 115 ? 0.733 -6.843 7.265 1.00 91.19 115 ALA A CA 1
ATOM 914 C C . ALA A 1 115 ? -0.181 -7.968 7.778 1.00 91.19 115 ALA A C 1
ATOM 916 O O . ALA A 1 115 ? -0.820 -7.818 8.822 1.00 91.19 115 ALA A O 1
ATOM 917 N N . GLU A 1 116 ? -0.189 -9.117 7.101 1.00 91.50 116 GLU A N 1
ATOM 918 C CA . GLU A 1 116 ? -1.023 -10.280 7.425 1.00 91.50 116 GLU A CA 1
ATOM 919 C C . GLU A 1 116 ? -0.577 -11.037 8.684 1.00 91.50 116 GLU A C 1
ATOM 921 O O . GLU A 1 116 ? -1.371 -11.788 9.258 1.00 91.50 116 GLU A O 1
ATOM 926 N N . LYS A 1 117 ? 0.634 -10.783 9.207 1.00 93.25 117 LYS A N 1
ATOM 927 C CA . LYS A 1 117 ? 1.001 -11.202 10.578 1.00 93.25 117 LYS A CA 1
ATOM 928 C C . LYS A 1 117 ? 0.032 -10.639 11.618 1.00 93.25 117 LYS A C 1
ATOM 930 O O . LYS A 1 117 ? -0.145 -11.228 12.684 1.00 93.25 117 LYS A O 1
ATOM 935 N N . THR A 1 118 ? -0.595 -9.501 11.321 1.00 90.62 118 THR A N 1
ATOM 936 C CA . THR A 1 118 ? -1.688 -8.948 12.118 1.00 90.62 118 THR A CA 1
ATOM 937 C C . THR A 1 118 ? -3.016 -9.398 11.521 1.00 90.62 118 THR A C 1
ATOM 939 O O . THR A 1 118 ? -3.358 -9.028 10.402 1.00 90.62 118 THR A O 1
ATOM 942 N N . LYS A 1 119 ? -3.816 -10.151 12.286 1.00 91.31 119 LYS A N 1
ATOM 943 C CA . LYS A 1 119 ? -5.182 -10.490 11.868 1.00 91.31 119 LYS A CA 1
ATOM 944 C C . LYS A 1 119 ? -5.984 -9.206 11.644 1.00 91.31 119 LYS A C 1
ATOM 946 O O . LYS A 1 119 ? -6.188 -8.437 12.586 1.00 91.31 119 LYS A O 1
ATOM 951 N N . ILE A 1 120 ? -6.464 -9.019 10.419 1.00 92.62 120 ILE A N 1
ATOM 952 C CA . ILE A 1 120 ? -7.296 -7.878 10.044 1.00 92.62 120 ILE A CA 1
ATOM 953 C C . ILE A 1 120 ? -8.711 -8.094 10.590 1.00 92.62 120 ILE A C 1
ATOM 955 O O . ILE A 1 120 ? -9.324 -9.150 10.414 1.00 92.62 120 ILE A O 1
ATOM 959 N N . THR A 1 121 ? -9.221 -7.091 11.287 1.00 92.62 121 THR A N 1
ATOM 960 C CA . THR A 1 121 ? -10.574 -6.998 11.829 1.00 92.62 121 THR A CA 1
ATOM 961 C C . THR A 1 121 ? -11.128 -5.608 11.529 1.00 92.62 121 THR A C 1
ATOM 963 O O . THR A 1 121 ? -10.383 -4.687 11.200 1.00 92.62 121 THR A O 1
ATOM 966 N N . LYS A 1 122 ? -12.441 -5.421 11.699 1.00 88.62 122 LYS A N 1
ATOM 967 C CA . LYS A 1 122 ? -13.072 -4.103 11.522 1.00 88.62 122 LYS A CA 1
ATOM 968 C C . LYS A 1 122 ? -12.475 -3.019 12.427 1.00 88.62 122 LYS A C 1
ATOM 970 O O . LYS A 1 122 ? -12.464 -1.856 12.048 1.00 88.62 122 LYS A O 1
ATOM 975 N N . ASP A 1 123 ? -11.949 -3.406 13.587 1.00 89.81 123 ASP A N 1
ATOM 976 C CA . ASP A 1 123 ? -11.392 -2.470 14.566 1.00 89.81 123 ASP A CA 1
ATOM 977 C C . ASP A 1 123 ? -9.961 -2.028 14.225 1.00 89.81 123 ASP A C 1
ATOM 979 O O . ASP A 1 123 ? -9.480 -1.036 14.766 1.00 89.81 123 ASP A O 1
ATOM 983 N N . ASN A 1 124 ? -9.251 -2.764 13.359 1.00 91.06 124 ASN A N 1
ATOM 984 C CA . ASN A 1 124 ? -7.845 -2.492 13.046 1.00 91.06 124 ASN A CA 1
ATOM 985 C C . ASN A 1 124 ? -7.530 -2.397 11.542 1.00 91.06 124 ASN A C 1
ATOM 987 O O . ASN A 1 124 ? -6.376 -2.153 11.189 1.00 91.06 124 ASN A O 1
ATOM 991 N N . GLU A 1 125 ? -8.520 -2.551 10.657 1.00 91.19 125 GLU A N 1
ATOM 992 C CA . GLU A 1 125 ? -8.320 -2.560 9.203 1.00 91.19 125 GLU A CA 1
ATOM 993 C C . GLU A 1 125 ? -7.660 -1.279 8.683 1.00 91.19 125 GLU A C 1
ATOM 995 O O . GLU A 1 125 ? -6.777 -1.353 7.829 1.00 91.19 125 GLU A O 1
ATOM 1000 N N . CYS A 1 126 ? -7.996 -0.114 9.243 1.00 90.31 126 CYS A N 1
ATOM 1001 C CA . CYS A 1 126 ? -7.353 1.153 8.888 1.00 90.31 126 CYS A CA 1
ATOM 1002 C C . CYS A 1 126 ? -5.859 1.146 9.217 1.00 90.31 126 CYS A C 1
ATOM 1004 O O . CYS A 1 126 ? -5.033 1.448 8.359 1.00 90.31 126 CYS A O 1
ATOM 1006 N N . LYS A 1 127 ? -5.503 0.684 10.418 1.00 89.31 127 LYS A N 1
ATOM 1007 C CA . LYS A 1 127 ? -4.116 0.620 10.876 1.00 89.31 127 LYS A CA 1
ATOM 1008 C C . LYS A 1 127 ? -3.298 -0.409 10.099 1.00 89.31 127 LYS A C 1
ATOM 1010 O O . LYS A 1 127 ? -2.151 -0.138 9.751 1.00 89.31 127 LYS A O 1
ATOM 1015 N N . VAL A 1 128 ? -3.859 -1.588 9.821 1.00 91.75 128 VAL A N 1
ATOM 1016 C CA . VAL A 1 128 ? -3.145 -2.641 9.075 1.00 91.75 128 VAL A CA 1
ATOM 1017 C C . VAL A 1 128 ? -2.923 -2.228 7.620 1.00 91.75 128 VAL A C 1
ATOM 1019 O O . VAL A 1 128 ? -1.801 -2.329 7.128 1.00 91.75 128 VAL A O 1
ATOM 1022 N N . THR A 1 129 ? -3.946 -1.698 6.946 1.00 91.31 129 THR A N 1
ATOM 1023 C CA . THR A 1 129 ? -3.811 -1.215 5.558 1.00 91.31 129 THR A CA 1
ATOM 1024 C C . THR A 1 129 ? -2.876 -0.018 5.448 1.00 91.31 129 THR A C 1
ATOM 1026 O O . THR A 1 129 ? -2.094 0.055 4.503 1.00 91.31 129 THR A O 1
ATOM 1029 N N . ALA A 1 130 ? -2.888 0.890 6.426 1.00 88.44 130 ALA A N 1
ATOM 1030 C CA . ALA A 1 130 ? -1.940 1.993 6.474 1.00 88.44 130 ALA A CA 1
ATOM 1031 C C . ALA A 1 130 ? -0.502 1.481 6.610 1.00 88.44 130 ALA A C 1
ATOM 1033 O O . ALA A 1 130 ? 0.374 1.928 5.876 1.00 88.44 130 ALA A O 1
ATOM 1034 N N . LYS A 1 131 ? -0.248 0.509 7.499 1.00 88.06 131 LYS A N 1
ATOM 1035 C CA . LYS A 1 131 ? 1.088 -0.094 7.655 1.00 88.06 131 LYS A CA 1
ATOM 1036 C C . LYS A 1 131 ? 1.567 -0.770 6.377 1.00 88.06 131 LYS A C 1
ATOM 1038 O O . LYS A 1 131 ? 2.731 -0.619 6.020 1.00 88.06 131 LYS A O 1
ATOM 1043 N N . PHE A 1 132 ? 0.675 -1.491 5.701 1.00 90.62 132 PHE A N 1
ATOM 1044 C CA . PHE A 1 132 ? 0.964 -2.093 4.404 1.00 90.62 132 PHE A CA 1
ATOM 1045 C C . PHE A 1 132 ? 1.383 -1.028 3.379 1.00 90.62 132 PHE A C 1
ATOM 1047 O O . PHE A 1 132 ? 2.483 -1.107 2.839 1.00 90.62 132 PHE A O 1
ATOM 1054 N N . MET A 1 133 ? 0.556 0.004 3.191 1.00 87.19 133 MET A N 1
ATOM 1055 C CA . MET A 1 133 ? 0.821 1.116 2.270 1.00 87.19 133 MET A CA 1
ATOM 1056 C C . MET A 1 133 ? 2.132 1.850 2.587 1.00 87.19 133 MET A C 1
ATOM 1058 O O . MET A 1 133 ? 2.870 2.266 1.697 1.00 87.19 133 MET A O 1
ATOM 1062 N N . TYR A 1 134 ? 2.439 2.016 3.869 1.00 83.56 134 TYR A N 1
ATOM 1063 C CA . TYR A 1 134 ? 3.687 2.633 4.291 1.00 83.56 134 TYR A CA 1
ATOM 1064 C C . TYR A 1 134 ? 4.901 1.760 3.970 1.00 83.56 134 TYR A C 1
ATOM 1066 O O . TYR A 1 134 ? 5.898 2.258 3.453 1.00 83.56 134 TYR A O 1
ATOM 1074 N N . CYS A 1 135 ? 4.811 0.454 4.228 1.00 87.12 135 CYS A N 1
ATOM 1075 C CA . CYS A 1 135 ? 5.863 -0.489 3.867 1.00 87.12 135 CYS A CA 1
ATOM 1076 C C . CYS A 1 135 ? 6.166 -0.433 2.364 1.00 87.12 135 CYS A C 1
ATOM 1078 O O . CYS A 1 135 ? 7.333 -0.340 1.987 1.00 87.12 135 CYS A O 1
ATOM 1080 N N . THR A 1 136 ? 5.134 -0.416 1.512 1.00 87.31 136 THR A N 1
ATOM 1081 C CA . THR A 1 136 ? 5.328 -0.333 0.058 1.00 87.31 136 THR A CA 1
ATOM 1082 C C . THR A 1 136 ? 5.992 0.977 -0.350 1.00 87.31 136 THR A C 1
ATOM 1084 O O . THR A 1 136 ? 6.928 0.940 -1.137 1.00 87.31 136 THR A O 1
ATOM 1087 N N . MET A 1 137 ? 5.600 2.108 0.246 1.00 81.31 137 MET A N 1
ATOM 1088 C CA . MET A 1 137 ? 6.233 3.411 -0.006 1.00 81.31 137 MET A CA 1
ATOM 1089 C C . MET A 1 137 ? 7.723 3.420 0.381 1.00 81.31 137 MET A C 1
ATOM 1091 O O . MET A 1 137 ? 8.559 3.950 -0.348 1.00 81.31 137 MET A O 1
ATOM 1095 N N . VAL A 1 138 ? 8.079 2.823 1.523 1.00 81.81 138 VAL A N 1
ATOM 1096 C CA . VAL A 1 138 ? 9.477 2.740 1.979 1.00 81.81 138 VAL A CA 1
ATOM 1097 C C . VAL A 1 138 ? 10.321 1.867 1.058 1.00 81.81 138 VAL A C 1
ATOM 1099 O O . VAL A 1 138 ? 11.470 2.208 0.787 1.00 81.81 138 VAL A O 1
ATOM 1102 N N . GLU A 1 139 ? 9.799 0.726 0.612 1.00 84.50 139 GLU A N 1
ATOM 1103 C CA . GLU A 1 139 ? 10.526 -0.161 -0.302 1.00 84.50 139 GLU A CA 1
ATOM 1104 C C . GLU A 1 139 ? 10.630 0.434 -1.711 1.00 84.50 139 GLU A C 1
ATOM 1106 O O . GLU A 1 139 ? 11.688 0.346 -2.333 1.00 84.50 139 GLU A O 1
ATOM 1111 N N . GLU A 1 140 ? 9.587 1.119 -2.179 1.00 80.38 140 GLU A N 1
ATOM 1112 C CA . GLU A 1 140 ? 9.603 1.864 -3.438 1.00 80.38 140 GLU A CA 1
ATOM 1113 C C . GLU A 1 140 ? 10.661 2.972 -3.427 1.00 80.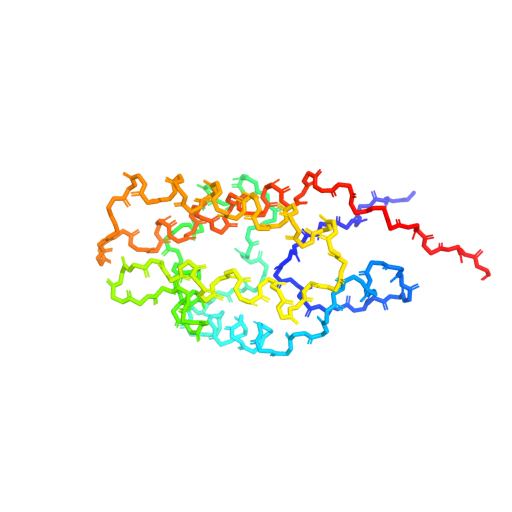38 140 GLU A C 1
ATOM 1115 O O . GLU A 1 140 ? 11.430 3.089 -4.376 1.00 80.38 140 GLU A O 1
ATOM 1120 N N . GLY A 1 141 ? 10.798 3.715 -2.324 1.00 74.12 141 GLY A N 1
ATOM 1121 C CA . GLY A 1 141 ? 11.842 4.735 -2.172 1.00 74.12 141 GLY A CA 1
ATOM 1122 C C . GLY A 1 141 ? 13.281 4.196 -2.224 1.00 74.12 141 GLY A C 1
ATOM 1123 O O . GLY A 1 141 ? 14.217 4.977 -2.381 1.00 74.12 141 GLY A O 1
ATOM 1124 N N . LYS A 1 142 ? 13.481 2.875 -2.104 1.00 79.94 142 LYS A N 1
ATOM 1125 C CA . LYS A 1 142 ? 14.788 2.213 -2.285 1.00 79.94 142 LYS A CA 1
ATOM 1126 C C . LYS A 1 142 ? 15.018 1.743 -3.716 1.00 79.94 142 LYS A C 1
ATOM 1128 O O . LYS A 1 142 ? 16.119 1.289 -4.032 1.00 79.94 142 LYS A O 1
ATOM 1133 N N . LEU A 1 143 ? 13.997 1.782 -4.571 1.00 74.88 143 LEU A N 1
ATOM 1134 C CA . LEU A 1 143 ? 14.177 1.465 -5.973 1.00 74.88 143 LEU A CA 1
ATOM 1135 C C . LEU A 1 143 ? 15.008 2.567 -6.618 1.00 74.88 143 LEU A C 1
ATOM 1137 O O . LEU A 1 143 ? 14.554 3.691 -6.810 1.00 74.88 143 LEU A O 1
ATOM 1141 N N . GLU A 1 144 ? 16.218 2.207 -7.030 1.00 67.00 144 GLU A N 1
ATOM 1142 C CA . GLU A 1 144 ? 16.957 2.962 -8.032 1.00 67.00 144 GLU A CA 1
ATOM 1143 C C . GLU A 1 144 ? 16.228 2.804 -9.370 1.00 67.00 144 GLU A C 1
ATOM 1145 O O . GLU A 1 144 ? 16.534 1.946 -10.206 1.00 67.00 144 GLU A O 1
ATOM 1150 N N . LEU A 1 145 ? 15.183 3.606 -9.556 1.00 64.50 145 LEU A N 1
ATOM 1151 C CA . LEU A 1 145 ? 14.636 3.858 -10.870 1.00 64.50 145 LEU A CA 1
ATOM 1152 C C . LEU A 1 145 ? 15.711 4.678 -11.582 1.00 64.50 145 LEU A C 1
ATOM 1154 O O . LEU A 1 145 ? 15.805 5.879 -11.365 1.00 64.50 145 LEU A O 1
ATOM 1158 N N . ASN A 1 146 ? 16.575 4.018 -12.364 1.00 57.94 146 ASN A N 1
ATOM 1159 C CA . ASN A 1 146 ? 17.498 4.698 -13.276 1.00 57.94 146 ASN A CA 1
ATOM 1160 C C . ASN A 1 146 ? 16.653 5.575 -14.205 1.00 57.94 146 ASN A C 1
ATOM 1162 O O . ASN A 1 146 ? 16.093 5.086 -15.191 1.00 57.94 146 ASN A O 1
ATOM 1166 N N . CYS A 1 147 ? 16.466 6.819 -13.794 1.00 59.28 147 CYS A N 1
ATOM 1167 C CA . CYS A 1 147 ? 15.715 7.855 -14.461 1.00 59.28 147 CYS A CA 1
ATOM 1168 C C . CYS A 1 147 ? 16.740 8.961 -14.636 1.00 59.28 147 CYS A C 1
ATOM 1170 O O . CYS A 1 147 ? 17.134 9.606 -13.663 1.00 59.28 147 CYS A O 1
ATOM 1172 N N . ASP A 1 148 ? 17.276 9.054 -15.854 1.00 45.06 148 ASP A N 1
ATOM 1173 C CA . ASP A 1 148 ? 18.190 10.133 -16.200 1.00 45.06 148 ASP A CA 1
ATOM 1174 C C . ASP A 1 148 ? 17.464 11.450 -15.908 1.00 45.06 148 ASP A C 1
ATOM 1176 O O . ASP A 1 148 ? 16.303 11.581 -16.299 1.00 45.06 148 ASP A O 1
ATOM 1180 N N . PRO A 1 149 ? 18.090 12.403 -15.196 1.00 42.38 149 PRO A N 1
ATOM 1181 C CA . PRO A 1 149 ? 17.495 13.718 -15.041 1.00 42.38 149 PRO A CA 1
ATOM 1182 C C . PRO A 1 149 ? 17.329 14.354 -16.428 1.00 42.38 149 PRO A C 1
ATOM 1184 O O . PRO A 1 149 ? 18.154 14.086 -17.317 1.00 42.38 149 PRO A O 1
ATOM 1187 N N . PRO A 1 150 ? 16.312 15.213 -16.622 1.00 42.88 150 PRO A N 1
ATOM 1188 C CA . PRO A 1 150 ? 16.109 15.877 -17.896 1.00 42.88 150 PRO A CA 1
ATOM 1189 C C . PRO A 1 150 ? 17.398 16.621 -18.248 1.00 42.88 150 PRO A C 1
ATOM 1191 O O . PRO A 1 150 ? 17.920 17.408 -17.457 1.00 42.88 150 PRO A O 1
ATOM 1194 N N . LYS A 1 151 ? 17.966 16.306 -19.416 1.00 39.75 151 LYS A N 1
ATOM 1195 C CA . LYS A 1 151 ? 19.079 17.080 -19.960 1.00 39.75 151 LYS A CA 1
ATOM 1196 C C . LYS A 1 151 ? 18.504 18.444 -20.302 1.00 39.75 151 LYS A C 1
ATOM 1198 O O . LYS A 1 151 ? 17.691 18.539 -21.216 1.00 39.75 151 LYS A O 1
ATOM 1203 N N . ASP A 1 152 ? 18.894 19.455 -19.535 1.00 39.72 152 ASP A N 1
ATOM 1204 C CA . ASP A 1 152 ? 18.656 20.849 -19.884 1.00 39.72 152 ASP A CA 1
ATOM 1205 C C . ASP A 1 152 ? 19.293 21.099 -21.270 1.00 39.72 152 ASP A C 1
ATOM 1207 O O . ASP A 1 152 ? 20.520 21.160 -21.384 1.00 39.72 152 ASP A O 1
ATOM 1211 N N . GLU A 1 153 ? 18.472 21.157 -22.326 1.00 37.97 153 GLU A N 1
ATOM 1212 C CA . GLU A 1 153 ? 18.832 21.742 -23.631 1.00 37.97 153 GLU A CA 1
ATOM 1213 C C . GLU A 1 153 ? 18.481 23.233 -23.662 1.00 37.97 153 GLU A C 1
ATOM 1215 O O . GLU A 1 153 ? 17.354 23.597 -23.248 1.00 37.97 153 GLU A O 1
#